Protein AF-M6GBP7-F1 (afdb_monomer)

Solvent-accessible surface area (backbone atoms only — not comparable to full-atom values): 5954 Å² total; per-residue (Å²): 138,79,84,76,82,81,79,85,78,71,95,61,91,72,78,73,78,78,72,80,74,77,82,77,81,62,39,62,49,74,44,78,48,95,86,81,46,69,29,18,44,17,68,45,78,58,98,92,43,80,46,78,44,82,41,57,69,86,43,91,50,46,47,54,29,35,71,48,98,84,75,44,48,28,36,74,54,94,93,38,80,46,70,74,77,82,82,135

Organism: NCBI:txid1001590

Radius of gyration: 20.37 Å; Cα contacts (8 Å, |Δi|>4): 113; chains: 1; bounding box: 55×47×36 Å

Sequence (88 aa):
MNPTPVDASSKIEYSVIQKPTDPPKDKPIIVIVSGEGKFCYGPDFSGGESYIIIEQCWQMHVMNARYDVFQRISYNINNTWLCITAPE

InterPro domains:
  IPR011455 Protein of unknown function DUF1561 [PF07598] (9-88)

Foldseek 3Di:
DDDDPPPPPPPDPPPPPDDDDPDWPWAWAWDQDPPRDIWTWFWDAPPNDIDTDTGHCPDDRTDTWTLDPVRWTWDQDPNDTDTDDDDD

Mean predicted aligned error: 9.93 Å

Structure (mmCIF, N/CA/C/O backbone):
data_AF-M6GBP7-F1
#
_entry.id   AF-M6GBP7-F1
#
loop_
_atom_site.group_PDB
_atom_site.id
_atom_site.type_symbol
_atom_site.label_atom_id
_atom_site.label_alt_id
_atom_site.label_comp_id
_atom_site.label_asym_id
_atom_site.label_entity_id
_atom_site.label_seq_id
_atom_site.pdbx_PDB_ins_code
_atom_site.Cartn_x
_atom_site.Cartn_y
_atom_site.Cartn_z
_atom_site.occupancy
_atom_site.B_iso_or_equiv
_atom_site.auth_seq_id
_atom_site.auth_comp_id
_atom_site.auth_asym_id
_atom_site.auth_atom_id
_atom_site.pdbx_PDB_model_num
ATOM 1 N N . MET A 1 1 ? 38.253 -27.263 1.356 1.00 39.22 1 MET A N 1
ATOM 2 C CA . MET A 1 1 ? 36.943 -27.829 0.972 1.00 39.22 1 MET A CA 1
ATOM 3 C C . MET A 1 1 ? 36.500 -27.107 -0.287 1.00 39.22 1 MET A C 1
ATOM 5 O O . MET A 1 1 ? 36.339 -25.898 -0.241 1.00 39.22 1 MET A O 1
ATOM 9 N N . ASN A 1 2 ? 36.442 -27.816 -1.412 1.00 40.91 2 ASN A N 1
ATOM 10 C CA . ASN A 1 2 ? 36.033 -27.279 -2.710 1.00 40.91 2 ASN A CA 1
ATOM 11 C C . ASN A 1 2 ? 34.522 -27.526 -2.848 1.00 40.91 2 ASN A C 1
ATOM 13 O O . ASN A 1 2 ? 34.126 -28.676 -2.642 1.00 40.91 2 ASN A O 1
ATOM 17 N N . PRO A 1 3 ? 33.671 -26.522 -3.121 1.00 53.78 3 PRO A N 1
ATOM 18 C CA . PRO A 1 3 ? 32.249 -26.782 -3.262 1.00 53.78 3 PRO A CA 1
ATOM 19 C C . PRO A 1 3 ? 32.042 -27.593 -4.542 1.00 53.78 3 PRO A C 1
ATOM 21 O O . PRO A 1 3 ? 32.467 -27.198 -5.628 1.00 53.78 3 PRO A O 1
ATOM 24 N N . THR A 1 4 ? 31.445 -28.770 -4.397 1.00 51.25 4 THR A N 1
ATOM 25 C CA . THR A 1 4 ? 31.032 -29.611 -5.517 1.00 51.25 4 THR A CA 1
ATOM 26 C C . THR A 1 4 ? 30.048 -28.820 -6.385 1.00 51.25 4 THR A C 1
ATOM 28 O O . THR A 1 4 ? 29.082 -28.281 -5.840 1.00 51.25 4 THR A O 1
ATOM 31 N N . PRO A 1 5 ? 30.253 -28.729 -7.711 1.00 56.75 5 PRO A N 1
ATOM 32 C CA . PRO A 1 5 ? 29.258 -28.160 -8.606 1.00 56.75 5 PRO A CA 1
ATOM 33 C C . PRO A 1 5 ? 28.007 -29.035 -8.536 1.00 56.75 5 PRO A C 1
ATOM 35 O O . PRO A 1 5 ? 28.065 -30.232 -8.820 1.00 56.75 5 PRO A O 1
ATOM 38 N N . VAL A 1 6 ? 26.891 -28.459 -8.100 1.00 54.34 6 VAL A N 1
ATOM 39 C CA . VAL A 1 6 ? 25.596 -29.136 -8.134 1.00 54.34 6 VAL A CA 1
ATOM 40 C C . VAL A 1 6 ? 25.163 -29.151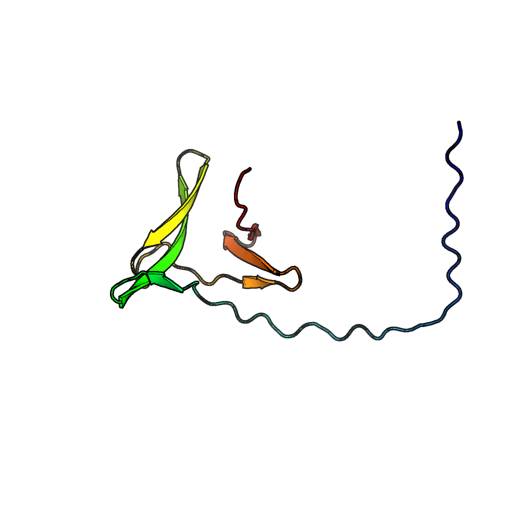 -9.593 1.00 54.34 6 VAL A C 1
ATOM 42 O O . VAL A 1 6 ? 24.755 -28.130 -10.140 1.00 54.34 6 VAL A O 1
ATOM 45 N N . ASP A 1 7 ? 25.341 -30.293 -10.245 1.00 50.91 7 ASP A N 1
ATOM 46 C CA . ASP A 1 7 ? 24.918 -30.496 -11.622 1.00 50.91 7 ASP A CA 1
ATOM 47 C C . ASP A 1 7 ? 23.389 -30.628 -11.620 1.00 50.91 7 ASP A C 1
ATOM 49 O O . ASP A 1 7 ? 22.829 -31.661 -11.245 1.00 50.91 7 ASP A O 1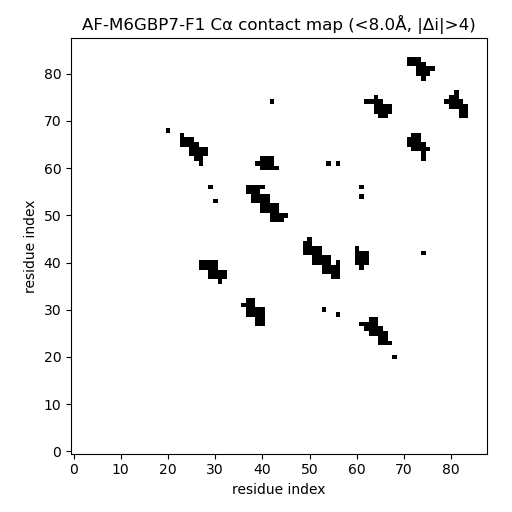
ATOM 53 N N . ALA A 1 8 ? 22.689 -29.542 -11.954 1.00 55.06 8 ALA A N 1
ATOM 54 C CA . ALA A 1 8 ? 21.240 -29.531 -12.115 1.00 55.06 8 ALA A CA 1
ATOM 55 C C . ALA A 1 8 ? 20.864 -30.236 -13.429 1.00 55.06 8 ALA A C 1
ATOM 57 O O . ALA A 1 8 ? 20.382 -29.624 -14.379 1.00 55.06 8 ALA A O 1
ATOM 58 N N . SER A 1 9 ? 21.104 -31.544 -13.495 1.00 60.94 9 SER A N 1
ATOM 59 C CA . SER A 1 9 ? 20.602 -32.387 -14.573 1.00 60.94 9 SER A CA 1
ATOM 60 C C . SER A 1 9 ? 19.140 -32.728 -14.295 1.00 60.94 9 SER A C 1
ATOM 62 O O . SER A 1 9 ? 18.824 -33.719 -13.639 1.00 60.94 9 SER A O 1
ATOM 64 N N . SER A 1 10 ? 18.225 -31.894 -14.785 1.00 56.31 10 SER A N 1
ATOM 65 C CA . SER A 1 10 ? 16.803 -32.229 -14.873 1.00 56.31 10 SER A CA 1
ATOM 66 C C . SER A 1 10 ? 16.399 -32.420 -16.335 1.00 56.31 10 SER A C 1
ATOM 68 O O . SER A 1 10 ? 15.711 -31.603 -16.941 1.00 56.31 10 SER A O 1
ATOM 70 N N . LYS A 1 11 ? 16.771 -33.568 -16.915 1.00 57.09 11 LYS A N 1
ATOM 71 C CA . LYS A 1 11 ? 16.025 -34.131 -18.052 1.00 57.09 11 LYS A CA 1
ATOM 72 C C . LYS A 1 11 ? 14.689 -34.676 -17.546 1.00 57.09 11 L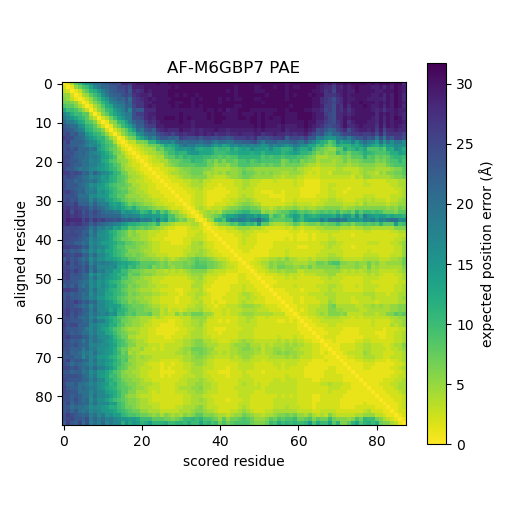YS A C 1
ATOM 74 O O . LYS A 1 11 ? 14.499 -35.880 -17.410 1.00 57.09 11 LYS A O 1
ATOM 79 N N . ILE A 1 12 ? 13.765 -33.770 -17.259 1.00 56.91 12 ILE A N 1
ATOM 80 C CA . ILE A 1 12 ? 12.335 -34.055 -17.278 1.00 56.91 12 ILE A CA 1
ATOM 81 C C . ILE A 1 12 ? 11.716 -32.886 -18.036 1.00 56.91 12 ILE A C 1
ATOM 83 O O . ILE A 1 12 ? 11.661 -31.773 -17.523 1.00 56.91 12 ILE A O 1
ATOM 87 N N . GLU A 1 13 ? 11.286 -33.131 -19.274 1.00 60.41 13 GLU A N 1
ATOM 88 C CA . GLU A 1 13 ? 10.490 -32.187 -20.063 1.00 60.41 13 GLU A CA 1
ATOM 89 C C . GLU A 1 13 ? 9.079 -32.070 -19.471 1.00 60.41 13 GLU A C 1
ATOM 91 O O . GLU A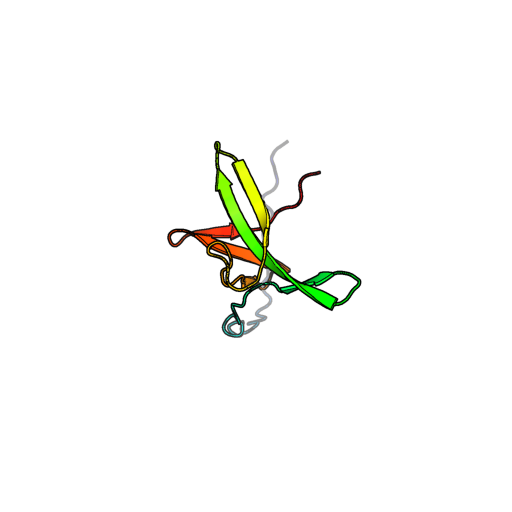 1 13 ? 8.079 -32.431 -20.085 1.00 60.41 13 GLU A O 1
ATOM 96 N N . TYR A 1 14 ? 8.968 -31.557 -18.248 1.00 55.09 14 TYR A N 1
ATOM 97 C CA . TYR A 1 14 ? 7.740 -30.895 -17.855 1.00 55.09 14 TYR A CA 1
ATOM 98 C C . TYR A 1 14 ? 7.806 -29.501 -18.474 1.00 55.09 14 TYR A C 1
ATOM 100 O O . TYR A 1 14 ? 8.316 -28.547 -17.892 1.00 55.09 14 TYR A O 1
ATOM 108 N N . SER A 1 15 ? 7.290 -29.350 -19.692 1.00 67.56 15 SER A N 1
ATOM 109 C CA . SER A 1 15 ? 6.887 -28.023 -20.148 1.00 67.56 15 SER A CA 1
ATOM 110 C C . SER A 1 15 ? 5.675 -27.615 -19.305 1.00 67.56 15 SER A C 1
ATOM 112 O O . SER A 1 15 ? 4.526 -27.752 -19.727 1.00 67.56 15 SER A O 1
ATOM 114 N N . VAL A 1 16 ? 5.901 -27.186 -18.060 1.00 75.56 16 VAL A N 1
ATOM 115 C CA . VAL A 1 16 ? 4.858 -26.515 -17.286 1.00 75.56 16 VAL A CA 1
ATOM 116 C C . VAL A 1 16 ? 4.624 -25.203 -18.011 1.00 75.56 16 VAL A C 1
ATOM 118 O O . VAL A 1 16 ? 5.406 -24.262 -17.891 1.00 75.56 16 VAL A O 1
ATOM 121 N N . ILE A 1 17 ? 3.577 -25.178 -18.836 1.00 81.38 17 ILE A N 1
ATOM 122 C CA . ILE A 1 17 ? 3.128 -23.969 -19.512 1.00 81.38 17 ILE A CA 1
ATOM 123 C C . ILE A 1 17 ? 2.728 -22.997 -18.406 1.00 81.38 17 ILE A C 1
ATOM 125 O O . ILE A 1 17 ? 1.677 -23.150 -17.779 1.00 81.38 17 ILE A O 1
ATOM 129 N N . GLN A 1 18 ? 3.592 -22.020 -18.141 1.00 81.31 18 GLN A N 1
ATOM 130 C CA . GLN A 1 18 ? 3.273 -20.945 -17.218 1.00 81.31 18 GLN A CA 1
ATOM 131 C C . GLN A 1 18 ? 2.163 -20.117 -17.848 1.00 81.31 18 GLN A C 1
ATOM 133 O O . GLN A 1 18 ? 2.349 -19.472 -18.881 1.00 81.31 18 GLN A O 1
ATOM 138 N N . LYS A 1 19 ? 0.980 -20.167 -17.240 1.00 85.12 19 LYS A N 1
ATOM 139 C CA . LYS A 1 19 ? -0.083 -19.236 -17.593 1.00 85.12 19 LYS A CA 1
ATOM 140 C C . LYS A 1 19 ? 0.294 -17.870 -17.022 1.00 85.12 19 LYS A C 1
ATOM 142 O O . LYS A 1 19 ? 0.701 -17.814 -15.859 1.00 85.12 19 LYS A O 1
ATOM 147 N N . PRO A 1 20 ? 0.160 -16.786 -17.803 1.00 85.44 20 PRO A N 1
ATOM 148 C CA . PRO A 1 20 ? 0.250 -15.446 -17.256 1.00 85.44 20 PRO A CA 1
ATOM 149 C C . PRO A 1 20 ? -0.694 -15.309 -16.066 1.00 85.44 20 PRO A C 1
ATOM 151 O O . PRO A 1 20 ? -1.796 -15.861 -16.062 1.00 85.44 20 PRO A O 1
ATOM 154 N N . THR A 1 21 ? -0.243 -14.587 -15.052 1.00 82.25 21 THR A N 1
ATOM 155 C CA . THR A 1 21 ? -1.075 -14.253 -13.903 1.00 82.25 21 THR A CA 1
ATOM 156 C C . THR A 1 21 ? -2.190 -13.322 -14.352 1.00 82.25 21 THR A C 1
ATOM 158 O O . THR A 1 21 ? -2.002 -12.530 -15.280 1.00 82.25 21 THR A O 1
ATOM 161 N N . ASP A 1 22 ? -3.328 -13.372 -13.666 1.00 87.56 22 ASP A N 1
ATOM 162 C CA . ASP A 1 22 ? -4.396 -12.412 -13.916 1.00 87.56 22 ASP A CA 1
ATOM 163 C C . ASP A 1 22 ? -3.882 -10.969 -13.758 1.00 87.56 22 ASP A C 1
ATOM 165 O O . ASP A 1 22 ? -3.006 -10.708 -12.920 1.00 87.56 22 ASP A O 1
ATOM 169 N N . PRO A 1 23 ? -4.421 -10.010 -14.532 1.00 89.62 23 PRO A N 1
ATOM 170 C CA . PRO A 1 23 ? -4.128 -8.604 -14.320 1.00 89.62 23 PRO A CA 1
ATOM 171 C C . PRO A 1 23 ? -4.438 -8.195 -12.872 1.00 89.62 23 PRO A C 1
ATOM 173 O O . PRO A 1 23 ? -5.480 -8.582 -12.326 1.00 89.62 23 PRO A O 1
ATOM 176 N N . PRO A 1 24 ? -3.562 -7.401 -12.239 1.00 90.38 24 PRO A N 1
ATOM 177 C CA . PRO A 1 24 ? -3.744 -7.001 -10.856 1.00 90.38 24 PRO A CA 1
ATOM 178 C C . PRO A 1 24 ? -4.977 -6.102 -10.705 1.00 90.38 24 PRO A C 1
ATOM 180 O O . PRO A 1 24 ? -5.303 -5.294 -11.577 1.00 90.38 24 PRO A O 1
ATOM 183 N N . LYS A 1 25 ? -5.673 -6.248 -9.575 1.00 91.75 25 LYS A N 1
ATOM 184 C CA . LYS A 1 25 ? -6.869 -5.465 -9.229 1.00 91.75 25 LYS A CA 1
ATOM 185 C C . LYS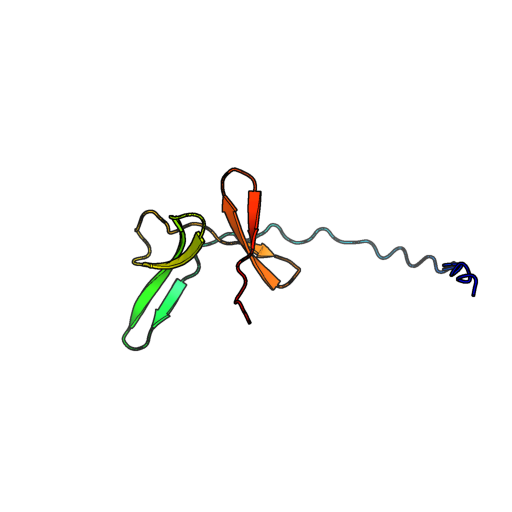 A 1 25 ? -6.508 -4.419 -8.182 1.00 91.75 25 LYS A C 1
ATOM 187 O O . LYS A 1 25 ? -6.927 -4.531 -7.032 1.00 91.75 25 LYS A O 1
ATOM 192 N N . ASP A 1 26 ? -5.713 -3.438 -8.595 1.00 96.12 26 ASP A N 1
ATOM 193 C CA . ASP A 1 26 ? -5.200 -2.395 -7.706 1.00 96.12 26 ASP A CA 1
ATOM 194 C C . ASP A 1 26 ? -6.358 -1.564 -7.131 1.00 96.12 26 ASP A C 1
ATOM 196 O O . ASP A 1 26 ? -7.197 -1.049 -7.878 1.00 96.12 26 ASP A O 1
ATOM 200 N N . LYS A 1 27 ? -6.434 -1.463 -5.800 1.00 96.00 27 LYS A N 1
ATOM 201 C CA . LYS A 1 27 ? -7.516 -0.773 -5.074 1.00 96.00 27 LYS A CA 1
ATOM 202 C C . LYS A 1 27 ? -7.016 -0.219 -3.739 1.00 96.00 27 LYS A C 1
ATOM 204 O O . LYS A 1 27 ? -6.056 -0.763 -3.194 1.00 96.00 27 LYS A O 1
ATOM 209 N N . PRO A 1 28 ? -7.659 0.815 -3.171 1.00 96.06 28 PRO A N 1
ATOM 210 C CA . PRO A 1 28 ? -7.315 1.285 -1.836 1.00 96.06 28 PRO A CA 1
ATOM 211 C C . PRO A 1 28 ? -7.581 0.198 -0.793 1.00 96.06 28 PRO A C 1
ATOM 213 O O . PRO A 1 28 ? -8.551 -0.560 -0.909 1.00 96.06 28 PRO A O 1
ATOM 216 N N . ILE A 1 29 ? -6.746 0.140 0.244 1.00 95.88 29 ILE A N 1
ATOM 217 C CA . ILE A 1 29 ? -6.957 -0.777 1.367 1.00 95.88 29 ILE A CA 1
ATOM 218 C C . ILE A 1 29 ? -7.863 -0.097 2.376 1.00 95.88 29 ILE A C 1
ATOM 220 O O . ILE A 1 29 ? -7.483 0.893 2.993 1.00 95.88 29 ILE A O 1
ATOM 224 N N . ILE A 1 30 ? -9.061 -0.651 2.530 1.00 95.44 30 ILE A N 1
ATOM 225 C CA . ILE A 1 30 ? -10.061 -0.170 3.477 1.00 95.44 30 ILE A CA 1
ATOM 226 C C . ILE A 1 30 ? -9.815 -0.830 4.832 1.00 95.44 30 ILE A C 1
ATOM 228 O O . ILE A 1 30 ? -9.788 -2.055 4.942 1.00 95.44 30 ILE A O 1
ATOM 232 N N . VAL A 1 31 ? -9.707 -0.004 5.864 1.00 94.25 31 VAL A N 1
ATOM 233 C CA . VAL A 1 31 ? -9.634 -0.405 7.265 1.00 94.25 31 VAL A CA 1
ATOM 234 C C . VAL A 1 31 ? -11.015 -0.216 7.878 1.00 94.25 31 VAL A C 1
ATOM 236 O O . VAL A 1 31 ? -11.552 0.893 7.891 1.00 94.25 31 VAL A O 1
ATOM 239 N N . ILE A 1 32 ? -11.595 -1.303 8.381 1.00 93.38 32 ILE A N 1
ATOM 240 C CA . ILE A 1 32 ? -12.848 -1.270 9.138 1.00 93.38 32 ILE A CA 1
ATOM 241 C C . ILE A 1 32 ? -12.487 -1.400 10.614 1.00 93.38 32 ILE A C 1
ATOM 243 O O . ILE A 1 32 ? -11.965 -2.432 11.035 1.00 93.38 32 ILE A O 1
ATOM 247 N N . VAL A 1 33 ? -12.745 -0.351 11.391 1.00 89.75 33 VAL A N 1
ATOM 248 C CA . VAL A 1 33 ? -12.547 -0.356 12.848 1.00 89.75 33 VAL A CA 1
ATOM 249 C C . VAL A 1 33 ? -13.863 -0.633 13.573 1.00 89.75 33 VAL A C 1
ATOM 251 O O . VAL A 1 33 ? -14.952 -0.415 13.037 1.00 89.75 33 VAL A O 1
ATOM 254 N N . SER A 1 34 ? -13.775 -1.126 14.810 1.00 87.62 34 SER A N 1
ATOM 255 C CA . SER A 1 34 ? -14.946 -1.352 15.664 1.00 87.62 34 SER A CA 1
ATOM 256 C C . SER A 1 34 ? -15.756 -0.060 15.830 1.00 87.62 34 SER A C 1
ATOM 258 O O . SER A 1 34 ? -15.188 0.963 16.208 1.00 87.62 34 SER A O 1
ATOM 260 N N . GLY A 1 35 ? -17.069 -0.112 15.580 1.00 81.44 35 GLY A N 1
ATOM 261 C CA . GLY A 1 35 ? -17.953 1.062 15.636 1.00 81.44 35 GLY A CA 1
ATOM 262 C C . GLY A 1 35 ? -18.201 1.753 14.288 1.00 81.44 35 GLY A C 1
ATOM 263 O O . GLY A 1 35 ? -18.420 2.956 14.263 1.00 81.44 35 GLY A O 1
ATOM 264 N N . GLU A 1 36 ? -18.153 1.004 13.179 1.00 76.44 36 GLU A N 1
ATOM 265 C CA . GLU A 1 36 ? -18.493 1.446 11.807 1.00 76.44 36 GLU A CA 1
ATOM 266 C C . GLU A 1 36 ? -17.546 2.476 11.166 1.00 76.44 36 GLU A C 1
ATOM 268 O O . GLU A 1 36 ? -17.783 2.935 10.047 1.00 76.44 36 GLU A O 1
ATOM 273 N N . GLY A 1 37 ? -16.427 2.801 11.814 1.00 86.44 37 GLY A N 1
ATOM 274 C CA . GLY A 1 37 ? -15.407 3.655 11.217 1.00 86.44 37 GLY A CA 1
ATOM 275 C C . GLY A 1 37 ? -14.789 2.999 9.979 1.00 86.44 37 GLY A C 1
ATOM 276 O O . GLY A 1 37 ? -14.199 1.919 10.063 1.00 86.44 37 GLY A O 1
ATOM 277 N N . LYS A 1 38 ? -14.911 3.664 8.827 1.00 94.62 38 LYS A N 1
ATOM 278 C CA . LYS A 1 38 ? -14.303 3.248 7.561 1.00 94.62 38 LYS A CA 1
ATOM 279 C C . LYS A 1 38 ? -13.179 4.207 7.196 1.00 94.62 38 LYS A C 1
ATOM 281 O O . LYS A 1 38 ? -13.428 5.365 6.874 1.00 94.62 38 LYS A O 1
ATOM 286 N N . PHE A 1 39 ? -11.962 3.691 7.195 1.00 96.00 39 PHE A N 1
ATOM 287 C CA . PHE A 1 39 ? -10.750 4.437 6.874 1.00 96.00 39 PHE A CA 1
ATOM 288 C C . PHE A 1 39 ? -9.984 3.737 5.760 1.00 96.00 39 PHE A C 1
ATOM 290 O O . PHE A 1 39 ? -10.354 2.642 5.332 1.00 96.00 39 PHE A O 1
ATOM 297 N N . CYS A 1 40 ? -8.923 4.368 5.281 1.00 96.62 40 CYS A N 1
ATOM 298 C CA . CYS A 1 40 ? -8.029 3.792 4.297 1.00 96.62 40 CYS A CA 1
ATOM 299 C C . CYS A 1 40 ? -6.577 3.914 4.758 1.00 96.62 40 CYS A C 1
ATOM 301 O O . CYS A 1 40 ? -6.227 4.846 5.484 1.00 96.62 40 CYS A O 1
ATOM 303 N N . TYR A 1 41 ? -5.742 2.970 4.327 1.00 96.31 41 TYR A N 1
ATOM 304 C CA . TYR A 1 41 ? -4.296 3.130 4.428 1.00 96.31 41 TYR A CA 1
ATOM 305 C C . TYR A 1 41 ? -3.785 4.102 3.363 1.00 96.31 41 TYR A C 1
ATOM 307 O O . TYR A 1 41 ? -4.172 4.004 2.196 1.00 96.31 41 TYR A O 1
ATOM 315 N N . GLY A 1 42 ? -2.885 4.993 3.770 1.00 96.06 42 GLY A N 1
ATOM 316 C CA . GLY A 1 42 ? -2.106 5.853 2.883 1.00 96.06 42 GLY A CA 1
ATOM 317 C C . GLY A 1 42 ? -0.621 5.760 3.242 1.00 96.06 42 GLY A C 1
ATOM 318 O O . GLY A 1 42 ? -0.294 5.847 4.427 1.00 96.06 42 GLY A O 1
ATOM 319 N N . PRO A 1 43 ? 0.291 5.523 2.286 1.00 95.56 43 PRO A N 1
ATOM 320 C CA . PRO A 1 43 ? 1.714 5.658 2.548 1.00 95.56 43 PRO A CA 1
ATOM 321 C C . PRO A 1 43 ? 2.094 7.140 2.630 1.00 95.56 43 PRO A C 1
ATOM 323 O O . PRO A 1 43 ? 1.718 7.931 1.765 1.00 95.56 43 PRO A O 1
ATOM 326 N N . ASP A 1 44 ? 2.871 7.494 3.648 1.00 95.06 44 ASP A N 1
ATOM 327 C CA . ASP A 1 44 ? 3.442 8.829 3.822 1.00 95.06 44 ASP A CA 1
ATOM 328 C C . ASP A 1 44 ? 4.961 8.734 4.008 1.00 95.06 44 ASP A C 1
ATOM 330 O O . ASP A 1 44 ? 5.467 7.806 4.644 1.00 95.06 44 ASP A O 1
ATOM 334 N N . PHE A 1 45 ? 5.693 9.681 3.427 1.00 92.94 45 PHE A N 1
ATOM 335 C CA . PHE A 1 45 ? 7.155 9.712 3.433 1.00 92.94 45 PHE A CA 1
ATOM 336 C C . PHE A 1 45 ? 7.614 11.065 3.961 1.00 92.94 45 PHE A C 1
ATOM 338 O O . PHE A 1 45 ? 7.519 12.083 3.274 1.00 92.94 45 PHE A O 1
ATOM 345 N N . SER A 1 46 ? 8.129 11.075 5.187 1.00 92.06 46 SER A N 1
ATOM 346 C CA . SER A 1 46 ? 8.492 12.304 5.889 1.00 92.06 46 SER A CA 1
ATOM 347 C C . SER A 1 46 ? 9.683 12.065 6.806 1.00 92.06 46 SER A C 1
ATOM 349 O O . SER A 1 46 ? 9.820 11.001 7.403 1.00 92.06 46 SER A O 1
ATOM 351 N N . GLY A 1 47 ? 10.587 13.043 6.894 1.00 91.25 47 GLY A N 1
ATOM 352 C CA . GLY A 1 47 ? 11.753 12.964 7.783 1.00 91.25 47 GLY A CA 1
ATOM 353 C C . GLY A 1 47 ? 12.769 11.864 7.445 1.00 91.25 47 GLY A C 1
ATOM 354 O O . GLY A 1 47 ? 13.580 11.529 8.296 1.00 91.25 47 GLY A O 1
ATOM 355 N N . GLY A 1 48 ? 12.739 11.312 6.226 1.00 91.06 48 GLY A N 1
ATOM 356 C CA . GLY A 1 48 ? 13.571 10.168 5.827 1.00 91.06 48 GLY A CA 1
ATOM 357 C C . GLY A 1 48 ? 12.977 8.801 6.186 1.00 91.06 48 GLY A C 1
ATOM 358 O O . GLY A 1 48 ? 13.554 7.783 5.818 1.00 91.06 48 GLY A O 1
ATOM 359 N N . GLU A 1 49 ? 11.810 8.783 6.827 1.00 91.12 49 GLU A N 1
ATOM 360 C CA . GLU A 1 49 ? 11.090 7.582 7.240 1.00 91.12 49 GLU A CA 1
ATOM 361 C C . GLU A 1 49 ? 9.867 7.330 6.342 1.00 91.12 49 GLU A C 1
ATOM 363 O O . GLU A 1 49 ? 9.400 8.214 5.612 1.00 91.12 49 GLU A O 1
ATOM 368 N N . SER A 1 50 ? 9.330 6.110 6.410 1.00 91.25 50 SER A N 1
ATOM 369 C CA . SER A 1 50 ? 8.099 5.715 5.720 1.00 91.25 50 SER A CA 1
ATOM 370 C C . SER A 1 50 ? 7.039 5.264 6.717 1.00 91.25 50 SER A C 1
ATOM 372 O O . SER A 1 50 ? 7.297 4.379 7.536 1.00 91.25 50 SER A O 1
ATOM 374 N N . TYR A 1 51 ? 5.833 5.807 6.595 1.00 93.31 51 TYR A N 1
ATOM 375 C CA . TYR A 1 51 ? 4.689 5.489 7.440 1.00 93.31 51 TYR A CA 1
ATOM 376 C C . TYR A 1 51 ? 3.548 4.907 6.610 1.00 93.31 51 TYR A C 1
ATOM 378 O O . TYR A 1 51 ? 3.362 5.257 5.446 1.00 93.31 51 TYR A O 1
ATOM 386 N N . ILE A 1 52 ? 2.742 4.055 7.239 1.00 94.50 52 ILE A N 1
ATOM 387 C CA . ILE A 1 52 ? 1.392 3.742 6.771 1.00 94.50 52 ILE A CA 1
ATOM 388 C C . ILE A 1 52 ? 0.424 4.416 7.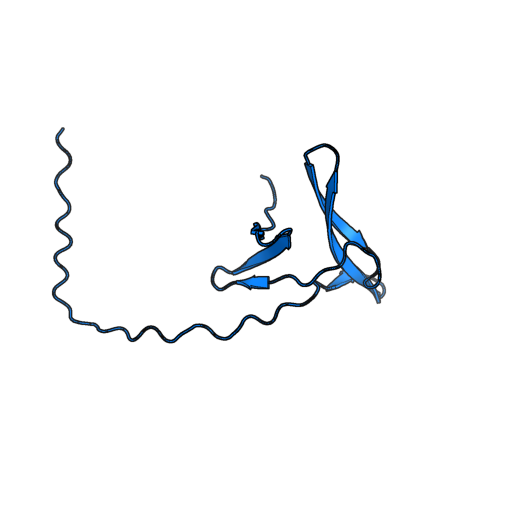733 1.00 94.50 52 ILE A C 1
ATOM 390 O O . ILE A 1 52 ? 0.288 3.992 8.882 1.00 94.50 52 ILE A O 1
ATOM 394 N N . ILE A 1 53 ? -0.229 5.476 7.275 1.00 94.50 53 ILE A N 1
ATOM 395 C CA . ILE A 1 53 ? -1.211 6.211 8.068 1.00 94.50 53 ILE A CA 1
ATOM 396 C C . ILE A 1 53 ? -2.619 5.662 7.830 1.00 94.50 53 ILE A C 1
ATOM 398 O O . ILE A 1 53 ? -2.916 5.088 6.781 1.00 94.50 53 ILE A O 1
ATOM 402 N N . ILE A 1 54 ? -3.493 5.845 8.821 1.00 94.19 54 ILE A N 1
ATOM 403 C CA . ILE A 1 54 ? -4.927 5.564 8.721 1.00 94.19 54 ILE A CA 1
ATOM 404 C C . ILE A 1 54 ? -5.643 6.905 8.614 1.00 94.19 54 ILE A C 1
ATOM 406 O O . ILE A 1 54 ? -5.605 7.707 9.546 1.00 94.19 54 ILE A O 1
ATOM 410 N N . GLU A 1 55 ? -6.309 7.145 7.492 1.00 95.06 55 GLU A N 1
ATOM 411 C CA . GLU A 1 55 ? -7.004 8.406 7.231 1.00 95.06 55 GLU A CA 1
ATOM 412 C C . GLU A 1 55 ? -8.361 8.182 6.552 1.00 95.06 55 GLU A C 1
ATOM 414 O O . GLU A 1 55 ? -8.730 7.062 6.192 1.00 95.06 55 GLU A O 1
ATOM 419 N N . GLN A 1 56 ? -9.160 9.244 6.420 1.00 95.25 56 GLN A N 1
ATOM 420 C CA . GLN A 1 56 ? -10.427 9.152 5.690 1.00 95.25 56 GLN A CA 1
ATOM 421 C C . GLN A 1 56 ? -10.150 8.776 4.228 1.00 95.25 56 GLN A C 1
ATOM 423 O O . GLN A 1 56 ? -9.221 9.295 3.619 1.00 95.25 56 GLN A O 1
ATOM 428 N N . CYS A 1 57 ? -10.975 7.912 3.633 1.00 94.75 57 CYS A N 1
ATOM 429 C CA . CYS A 1 57 ? -10.710 7.350 2.298 1.00 94.75 57 CYS A CA 1
ATOM 430 C C . CYS A 1 57 ? -10.685 8.365 1.135 1.00 94.75 57 CYS A C 1
ATOM 432 O O . CYS A 1 57 ? -10.386 7.983 0.008 1.00 94.75 57 CYS A O 1
ATOM 434 N N . TRP A 1 58 ? -11.032 9.629 1.388 1.00 92.31 58 TRP A N 1
ATOM 435 C CA . TRP A 1 58 ? -10.983 10.736 0.426 1.00 92.31 58 TRP A CA 1
ATOM 436 C C . TRP A 1 58 ? -9.799 11.692 0.650 1.00 92.31 58 TRP A C 1
ATOM 438 O O . TRP A 1 58 ? -9.758 12.761 0.043 1.00 92.31 58 TRP A O 1
ATOM 448 N N . GLN A 1 59 ? -8.880 11.353 1.554 1.00 96.06 59 GLN A N 1
ATOM 449 C CA . GLN A 1 59 ? -7.689 12.154 1.829 1.00 96.06 59 GLN A CA 1
ATOM 450 C C . GLN A 1 59 ? -6.587 11.906 0.797 1.00 96.06 59 GLN A C 1
ATOM 452 O O . GLN A 1 59 ? -6.648 10.970 0.001 1.00 96.06 59 GLN A O 1
ATOM 457 N N . MET A 1 60 ? -5.590 12.790 0.801 1.00 92.44 60 MET A N 1
ATOM 458 C CA . MET A 1 60 ? -4.592 12.883 -0.264 1.00 92.44 60 MET A CA 1
ATOM 459 C C . MET A 1 60 ? -3.582 11.730 -0.322 1.00 92.44 60 MET A C 1
ATOM 461 O O . MET A 1 60 ? -3.039 11.500 -1.401 1.00 92.44 60 MET A O 1
ATOM 465 N N . HIS A 1 61 ? -3.314 11.013 0.778 1.00 94.25 61 HIS A N 1
ATOM 466 C CA . HIS A 1 61 ? -2.335 9.914 0.774 1.00 94.25 61 HIS A CA 1
ATOM 467 C C . HIS A 1 61 ? -2.971 8.570 0.391 1.00 94.25 61 HIS A C 1
ATOM 469 O O . HIS A 1 61 ? -2.260 7.604 0.108 1.00 94.25 61 HIS A O 1
ATOM 475 N N . VAL A 1 62 ? -4.304 8.494 0.321 1.00 95.31 62 VAL A N 1
ATOM 476 C CA . VAL A 1 62 ? -5.023 7.295 -0.113 1.00 95.31 62 VAL A CA 1
ATOM 477 C C . VAL A 1 62 ? -4.730 7.012 -1.583 1.00 95.31 62 VAL A C 1
ATOM 479 O O . VAL A 1 62 ? -5.036 7.802 -2.474 1.00 95.31 62 VAL A O 1
ATOM 482 N N . MET A 1 63 ? -4.185 5.828 -1.849 1.00 95.69 63 MET A N 1
ATOM 483 C CA . MET A 1 63 ? -3.841 5.382 -3.195 1.00 95.69 63 MET A CA 1
ATOM 484 C C . MET A 1 63 ? -4.138 3.897 -3.393 1.00 95.69 63 MET A C 1
ATOM 486 O O . MET A 1 63 ? -4.335 3.139 -2.441 1.00 95.69 63 MET A O 1
ATOM 490 N N . ASN A 1 64 ? -4.179 3.471 -4.655 1.00 96.50 64 ASN A N 1
ATOM 491 C CA . ASN A 1 64 ? -4.405 2.072 -4.983 1.00 96.50 64 ASN A CA 1
ATOM 492 C C . ASN A 1 64 ? -3.191 1.229 -4.577 1.00 96.50 64 ASN A C 1
ATOM 494 O O . ASN A 1 64 ? -2.077 1.466 -5.044 1.00 96.50 64 ASN A O 1
ATOM 498 N N . ALA A 1 65 ? -3.429 0.220 -3.745 1.00 96.88 65 ALA A N 1
ATOM 499 C CA . ALA A 1 65 ? -2.451 -0.797 -3.410 1.00 96.88 65 ALA A CA 1
ATOM 500 C C . ALA A 1 65 ? -2.608 -2.008 -4.332 1.00 96.88 65 ALA A C 1
ATOM 502 O O . ALA A 1 65 ? -3.713 -2.335 -4.781 1.00 96.88 65 ALA A O 1
ATOM 503 N N . ARG A 1 66 ? -1.506 -2.722 -4.546 1.00 96.31 66 ARG A N 1
ATOM 504 C CA . ARG A 1 66 ? -1.481 -4.015 -5.225 1.00 96.31 66 ARG A CA 1
ATOM 505 C C . ARG A 1 66 ? -1.239 -5.133 -4.224 1.00 96.31 66 ARG A C 1
ATOM 507 O O . ARG A 1 66 ? -0.237 -5.102 -3.514 1.00 96.31 66 ARG A O 1
ATOM 514 N N . TYR A 1 67 ? -2.116 -6.133 -4.246 1.00 92.75 67 TYR A N 1
ATOM 515 C CA . TYR A 1 67 ? -1.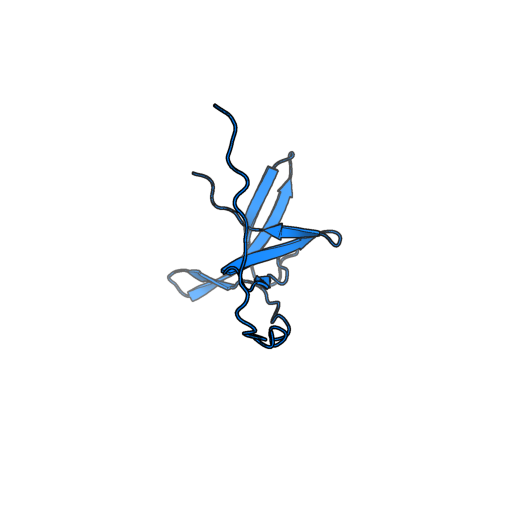809 -7.476 -3.758 1.00 92.75 67 TYR A CA 1
ATOM 516 C C . TYR A 1 67 ? -1.162 -8.259 -4.895 1.00 92.75 67 TYR A C 1
ATOM 518 O O . TYR A 1 67 ? -1.802 -8.500 -5.922 1.00 92.75 67 TYR A O 1
ATOM 526 N N . ASP A 1 68 ? 0.113 -8.598 -4.741 1.00 90.44 68 ASP A N 1
ATOM 527 C CA . ASP A 1 68 ? 0.848 -9.357 -5.749 1.00 90.44 68 ASP A CA 1
ATOM 528 C C . ASP A 1 68 ? 0.767 -10.878 -5.525 1.00 90.44 68 ASP A C 1
ATOM 530 O O . ASP A 1 68 ? 0.211 -11.370 -4.541 1.00 90.44 68 ASP A O 1
ATOM 534 N N . VAL A 1 69 ? 1.335 -11.644 -6.458 1.00 90.06 69 VAL A N 1
ATOM 535 C CA . VAL A 1 69 ? 1.340 -13.119 -6.423 1.00 90.06 69 VAL A CA 1
ATOM 536 C C . VAL A 1 69 ? 2.159 -13.715 -5.275 1.00 90.06 69 VAL A C 1
ATOM 538 O O . VAL A 1 69 ? 2.053 -14.909 -5.007 1.00 90.06 69 VAL A O 1
ATOM 541 N N . PHE A 1 70 ? 2.952 -12.894 -4.588 1.00 90.50 70 PHE A N 1
ATOM 542 C CA . PHE A 1 70 ? 3.721 -13.270 -3.405 1.00 90.50 70 PHE A CA 1
ATOM 543 C C . PHE A 1 70 ? 3.013 -12.867 -2.1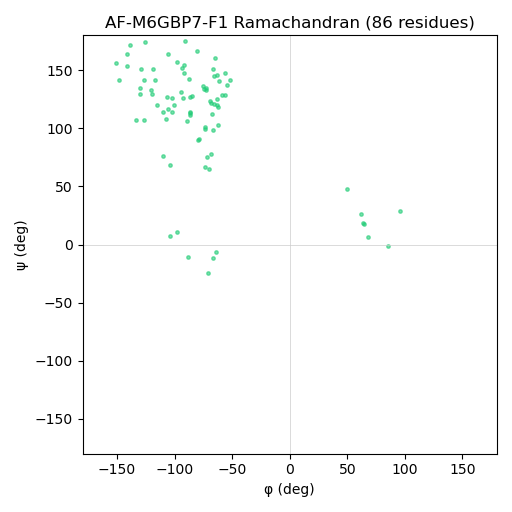08 1.00 90.50 70 PHE A C 1
ATOM 545 O O . PHE A 1 70 ? 3.610 -12.961 -1.039 1.00 90.50 70 PHE A O 1
ATOM 552 N N . GLN A 1 71 ? 1.744 -12.445 -2.190 1.00 90.50 71 GLN A N 1
ATOM 553 C CA . GLN A 1 71 ? 0.935 -11.997 -1.054 1.00 90.50 71 GLN A CA 1
ATOM 554 C C . GLN A 1 71 ? 1.510 -10.754 -0.361 1.00 90.50 71 GLN A C 1
ATOM 556 O O . GLN A 1 71 ? 1.258 -10.523 0.821 1.00 90.50 71 GLN A O 1
ATOM 561 N N . ARG A 1 72 ? 2.271 -9.930 -1.091 1.00 94.50 72 ARG A N 1
ATOM 562 C CA . ARG A 1 72 ? 2.746 -8.640 -0.590 1.00 94.50 72 ARG A CA 1
ATOM 563 C C . ARG A 1 72 ? 1.762 -7.551 -0.962 1.00 94.50 72 ARG A C 1
ATOM 565 O O . ARG A 1 72 ? 1.158 -7.570 -2.036 1.00 94.50 72 ARG A O 1
ATOM 572 N N . ILE A 1 73 ? 1.676 -6.566 -0.083 1.00 95.56 73 ILE A N 1
ATOM 573 C CA . ILE A 1 73 ? 0.993 -5.311 -0.351 1.00 95.56 73 ILE A CA 1
ATOM 574 C C . ILE A 1 73 ? 2.037 -4.313 -0.833 1.00 95.56 73 ILE A C 1
ATOM 576 O O . ILE A 1 73 ? 3.075 -4.151 -0.191 1.00 95.56 73 ILE A O 1
ATOM 580 N N . SER A 1 74 ? 1.763 -3.627 -1.939 1.00 96.06 74 SER A N 1
ATOM 581 C CA . SER A 1 74 ? 2.674 -2.617 -2.475 1.00 96.06 74 SER A CA 1
ATOM 582 C C . SER A 1 74 ? 1.960 -1.395 -3.038 1.00 96.06 74 SER A C 1
ATOM 584 O O . SER A 1 74 ? 0.821 -1.483 -3.499 1.00 96.06 74 SER A O 1
ATOM 586 N N . TYR A 1 75 ? 2.659 -0.265 -3.020 1.00 96.88 75 TYR A N 1
ATOM 587 C CA . TYR A 1 75 ? 2.228 1.002 -3.601 1.00 96.88 75 TYR A CA 1
ATOM 588 C C . TYR A 1 75 ? 3.179 1.412 -4.722 1.00 96.88 75 TYR A C 1
ATOM 590 O O . TYR A 1 75 ? 4.392 1.225 -4.611 1.00 96.88 75 TYR A O 1
ATOM 598 N N . ASN A 1 76 ? 2.635 1.973 -5.802 1.00 95.50 76 ASN A N 1
ATOM 599 C CA . ASN A 1 76 ? 3.442 2.547 -6.872 1.00 95.50 76 ASN A CA 1
ATOM 600 C C . ASN A 1 76 ? 3.717 4.024 -6.570 1.00 95.50 76 ASN A C 1
ATOM 602 O O . ASN A 1 76 ? 2.823 4.859 -6.695 1.00 95.50 76 ASN A O 1
ATOM 606 N N . ILE A 1 77 ? 4.953 4.330 -6.182 1.00 94.00 77 ILE A N 1
ATOM 607 C CA . ILE A 1 77 ? 5.428 5.682 -5.890 1.00 94.00 77 ILE A CA 1
ATOM 608 C C . ILE A 1 77 ? 6.501 6.019 -6.918 1.00 94.00 77 ILE A C 1
ATOM 610 O O . ILE A 1 77 ? 7.512 5.324 -7.004 1.00 94.00 77 ILE A O 1
ATOM 614 N N . ASN A 1 78 ? 6.293 7.068 -7.716 1.00 94.19 78 ASN A N 1
ATOM 615 C CA . ASN A 1 78 ? 7.253 7.507 -8.738 1.00 94.19 78 ASN A CA 1
ATOM 616 C C . ASN A 1 78 ? 7.732 6.360 -9.651 1.00 94.19 78 ASN A C 1
ATOM 618 O O . ASN A 1 78 ? 8.930 6.177 -9.871 1.00 94.19 78 ASN A O 1
ATOM 622 N N . ASN A 1 79 ? 6.791 5.557 -10.162 1.00 95.38 79 ASN A N 1
ATOM 623 C CA . ASN A 1 79 ? 7.062 4.413 -11.038 1.00 95.38 79 ASN A CA 1
ATOM 624 C C . ASN A 1 79 ? 7.880 3.280 -10.378 1.00 95.38 79 ASN A C 1
ATOM 626 O O . ASN A 1 79 ? 8.431 2.424 -11.070 1.00 95.38 79 ASN A O 1
ATOM 630 N N . THR A 1 80 ? 7.937 3.256 -9.044 1.00 95.75 80 THR A N 1
ATOM 631 C CA . THR A 1 80 ? 8.609 2.228 -8.241 1.00 95.75 80 THR A CA 1
ATOM 632 C C . THR A 1 80 ? 7.600 1.550 -7.321 1.00 95.75 80 THR A C 1
ATOM 634 O O . THR A 1 80 ? 6.812 2.215 -6.656 1.00 95.75 80 THR A O 1
ATOM 637 N N . TRP A 1 81 ? 7.622 0.217 -7.268 1.00 95.31 81 TRP A N 1
A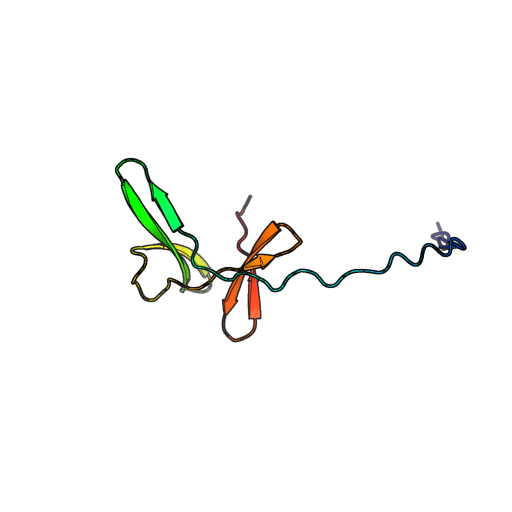TOM 638 C CA . TRP A 1 81 ? 6.777 -0.555 -6.356 1.00 95.31 81 TRP A CA 1
ATOM 639 C C . TRP A 1 81 ? 7.461 -0.709 -5.000 1.00 95.31 81 TRP A C 1
ATOM 641 O O . TRP A 1 81 ? 8.464 -1.412 -4.884 1.00 95.31 81 TRP A O 1
ATOM 651 N N . LEU A 1 82 ? 6.901 -0.068 -3.978 1.00 95.50 82 LEU A N 1
ATOM 652 C CA . LEU A 1 82 ? 7.359 -0.167 -2.594 1.00 95.50 82 LEU A CA 1
ATOM 653 C C . LEU A 1 82 ? 6.432 -1.107 -1.826 1.00 95.50 82 LEU A C 1
ATOM 655 O O . LEU A 1 82 ? 5.215 -0.930 -1.854 1.00 95.50 82 LEU A O 1
ATOM 659 N N . CYS A 1 83 ? 6.996 -2.121 -1.172 1.00 95.25 83 CYS A N 1
ATOM 660 C CA . CYS A 1 83 ? 6.235 -3.089 -0.381 1.00 95.25 83 CYS A CA 1
ATOM 661 C C . CYS A 1 83 ? 6.057 -2.594 1.058 1.00 95.25 83 CYS A C 1
ATOM 663 O O . CYS A 1 83 ? 6.989 -2.034 1.633 1.00 95.25 83 CYS A O 1
ATOM 665 N N . ILE A 1 84 ? 4.887 -2.846 1.647 1.00 94.19 84 ILE A N 1
ATOM 666 C CA . ILE A 1 84 ? 4.685 -2.666 3.088 1.00 94.19 84 ILE A CA 1
ATOM 667 C C . ILE A 1 84 ? 5.412 -3.793 3.823 1.00 94.19 84 ILE A C 1
ATOM 669 O O . ILE A 1 84 ? 5.231 -4.966 3.490 1.00 94.19 84 ILE A O 1
ATOM 673 N N . THR A 1 85 ? 6.168 -3.432 4.857 1.00 91.38 85 THR A N 1
ATOM 674 C CA . THR A 1 85 ? 6.842 -4.368 5.760 1.00 91.38 85 THR A CA 1
ATOM 675 C C . THR A 1 85 ? 6.520 -3.975 7.196 1.00 91.38 85 THR A C 1
ATOM 677 O O . THR A 1 85 ? 6.582 -2.796 7.539 1.00 91.38 85 THR A O 1
ATOM 680 N N . ALA A 1 86 ? 6.170 -4.950 8.033 1.00 87.69 86 ALA A N 1
ATOM 681 C CA . ALA A 1 86 ? 6.140 -4.755 9.477 1.00 87.69 86 ALA A CA 1
ATOM 682 C C . ALA A 1 86 ? 7.560 -4.996 10.022 1.00 87.69 86 ALA A C 1
ATOM 684 O O . ALA A 1 86 ? 8.141 -6.029 9.678 1.00 87.69 86 ALA A O 1
ATOM 685 N N . PRO A 1 87 ? 8.139 -4.067 10.801 1.00 82.06 87 PRO A N 1
ATOM 686 C CA . PRO A 1 87 ? 9.419 -4.305 11.463 1.00 82.06 87 PRO A CA 1
ATOM 687 C C . PRO A 1 87 ? 9.297 -5.429 12.507 1.00 82.06 87 PRO A C 1
ATOM 689 O O . PRO A 1 87 ? 8.188 -5.751 12.940 1.00 82.06 87 PRO A O 1
ATOM 692 N N . GLU A 1 88 ? 10.438 -6.017 12.877 1.00 79.62 88 GLU A N 1
ATOM 693 C CA . GLU A 1 88 ? 10.548 -6.993 13.976 1.00 79.62 88 GLU A CA 1
ATOM 694 C C . GLU A 1 88 ? 10.307 -6.365 15.357 1.00 79.62 88 GLU A C 1
ATOM 696 O O . GLU A 1 88 ? 10.681 -5.184 15.555 1.00 79.62 88 GLU A O 1
#

Nearest PDB structures (foldseek):
  3lwn-assembly2_G  TM=5.145E-01  e=9.983E+00  Shigella flexneri

Secondary structure (DSSP, 8-state):
-PPPP-------------PPPPPP--B--EEE-TTS-EEEEEEEEETTEEEEEEE-TTSTT---EEE-TTS-EEEEETTEEEEP----

pLDDT: mean 85.52, std 15.1, range [39.22, 96.88]